Protein AF-A0A1T3WI12-F1 (afdb_monomer)

Structure (mmCIF, N/CA/C/O backbone):
data_AF-A0A1T3WI12-F1
#
_entry.id   AF-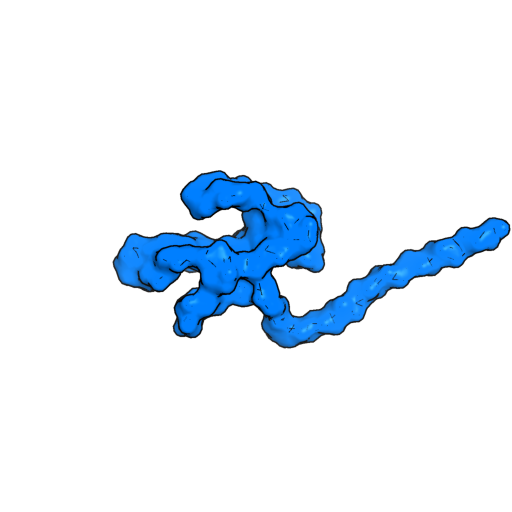A0A1T3WI12-F1
#
loop_
_atom_site.group_PDB
_atom_site.id
_atom_site.type_symbol
_atom_site.label_atom_id
_atom_site.label_alt_id
_atom_site.label_comp_id
_atom_site.label_asym_id
_atom_site.label_entity_id
_atom_site.label_seq_id
_atom_site.pdbx_PDB_ins_code
_atom_site.Cartn_x
_atom_site.Cartn_y
_atom_site.Cartn_z
_atom_site.occupancy
_atom_site.B_iso_or_equiv
_atom_site.auth_seq_id
_atom_site.auth_comp_id
_atom_site.auth_asym_id
_atom_site.auth_atom_id
_atom_site.pdbx_PDB_model_num
ATOM 1 N N . MET A 1 1 ? -38.888 -4.585 24.130 1.00 38.12 1 MET A N 1
ATOM 2 C CA . MET A 1 1 ? -37.425 -4.780 24.197 1.00 38.12 1 MET A CA 1
ATOM 3 C C . MET A 1 1 ? -37.040 -5.618 22.989 1.00 38.12 1 MET A C 1
ATOM 5 O O . MET A 1 1 ? -37.293 -6.812 22.998 1.00 38.12 1 MET A O 1
ATOM 9 N N . PHE A 1 2 ? -36.587 -4.986 21.904 1.00 45.09 2 PHE A N 1
ATOM 10 C CA . PHE A 1 2 ? -36.213 -5.691 20.675 1.00 45.09 2 PHE A CA 1
ATOM 11 C C . PHE A 1 2 ? -34.706 -5.936 20.707 1.00 45.09 2 PHE A C 1
ATOM 13 O O . PHE A 1 2 ? -33.923 -4.989 20.734 1.00 45.09 2 PHE A O 1
ATOM 20 N N . VAL A 1 3 ? -34.317 -7.207 20.780 1.00 48.16 3 VAL A N 1
ATOM 21 C CA . VAL A 1 3 ? -32.923 -7.643 20.677 1.00 48.16 3 VAL A CA 1
ATOM 22 C C . VAL A 1 3 ? -32.520 -7.501 19.213 1.00 48.16 3 VAL A C 1
ATOM 24 O O . VAL A 1 3 ? -32.959 -8.279 18.370 1.00 48.16 3 VAL A O 1
ATOM 27 N N . ALA A 1 4 ? -31.723 -6.480 18.901 1.00 50.47 4 ALA A N 1
ATOM 28 C CA . ALA A 1 4 ? -31.047 -6.387 17.617 1.00 50.47 4 ALA A CA 1
ATOM 29 C C . ALA A 1 4 ? -29.932 -7.441 17.610 1.00 50.47 4 ALA A C 1
ATOM 31 O O . ALA A 1 4 ? -28.904 -7.271 18.265 1.00 50.47 4 ALA A O 1
ATOM 32 N N . LEU A 1 5 ? -30.166 -8.565 16.928 1.00 50.72 5 LEU A N 1
ATOM 33 C CA . LEU A 1 5 ? -29.101 -9.510 16.624 1.00 50.72 5 LEU A CA 1
ATOM 34 C C . LEU A 1 5 ? -28.134 -8.824 15.661 1.00 50.72 5 LEU A C 1
ATOM 36 O O . LEU A 1 5 ? -28.472 -8.568 14.506 1.00 50.72 5 LEU A O 1
ATOM 40 N N . SER A 1 6 ? -26.938 -8.526 16.159 1.00 53.47 6 SER A N 1
ATOM 41 C CA . SER A 1 6 ? -25.781 -8.136 15.366 1.00 53.47 6 SER A CA 1
ATOM 42 C C . SER A 1 6 ? -25.477 -9.233 14.348 1.00 53.47 6 SER A C 1
ATOM 44 O O . SER A 1 6 ? -24.790 -10.209 14.647 1.00 53.47 6 SER A O 1
ATOM 46 N N . GLY A 1 7 ? -26.008 -9.082 13.138 1.00 41.62 7 GLY A N 1
ATOM 47 C CA . GLY A 1 7 ? -25.543 -9.819 11.976 1.00 41.62 7 GLY A CA 1
ATOM 48 C C . GLY A 1 7 ? -24.161 -9.299 11.616 1.00 41.62 7 GLY A C 1
ATOM 49 O O . GLY A 1 7 ? -24.041 -8.366 10.829 1.00 41.62 7 GLY A O 1
ATOM 50 N N . ALA A 1 8 ? -23.116 -9.876 12.211 1.00 44.84 8 ALA A N 1
ATOM 51 C CA . ALA A 1 8 ? -21.796 -9.830 11.608 1.00 44.84 8 ALA A CA 1
ATOM 52 C C . ALA A 1 8 ? -21.941 -10.521 10.252 1.00 44.84 8 ALA A C 1
ATOM 54 O O . ALA A 1 8 ? -22.044 -11.749 10.186 1.00 44.84 8 ALA A O 1
ATOM 55 N N . ALA A 1 9 ? -22.051 -9.721 9.193 1.00 40.00 9 ALA A N 1
ATOM 56 C CA . ALA A 1 9 ? -21.940 -10.203 7.836 1.00 40.00 9 ALA A CA 1
ATOM 57 C C . ALA A 1 9 ? -20.595 -10.929 7.747 1.00 40.00 9 ALA A C 1
ATOM 59 O O . ALA A 1 9 ? -19.536 -10.311 7.676 1.00 40.00 9 ALA A O 1
ATOM 60 N N . HIS A 1 10 ? -20.637 -12.258 7.814 1.00 41.25 10 HIS A N 1
ATOM 61 C CA . HIS A 1 10 ? -19.604 -13.082 7.220 1.00 41.25 10 HIS A CA 1
ATOM 62 C C . HIS A 1 10 ? -19.731 -12.836 5.721 1.00 41.25 10 HIS A C 1
ATOM 64 O O . HIS A 1 10 ? -20.431 -13.566 5.020 1.00 41.25 10 HIS A O 1
ATOM 70 N N . SER A 1 11 ? -19.114 -11.755 5.246 1.00 39.34 11 SER A N 1
ATOM 71 C CA . SER A 1 11 ? -18.763 -11.639 3.842 1.00 39.34 11 SER A CA 1
ATOM 72 C C . SER A 1 11 ? -17.852 -12.822 3.575 1.00 39.34 11 SER A C 1
ATOM 74 O O . SER A 1 11 ? -16.712 -12.863 4.037 1.00 39.34 11 SER A O 1
ATOM 76 N N . ALA A 1 12 ? -18.428 -13.848 2.953 1.00 41.00 12 ALA A N 1
ATOM 77 C CA . ALA A 1 12 ? -17.700 -14.971 2.409 1.00 41.00 12 ALA A CA 1
ATOM 78 C C . ALA A 1 12 ? -16.541 -14.381 1.609 1.00 41.00 12 ALA A C 1
ATOM 80 O O . ALA A 1 12 ? -16.770 -13.661 0.641 1.00 41.00 12 ALA A O 1
ATOM 81 N N . ALA A 1 13 ? -15.322 -14.594 2.102 1.00 36.91 13 ALA A N 1
ATOM 82 C CA . ALA A 1 13 ? -14.117 -14.156 1.437 1.00 36.91 13 ALA A CA 1
ATOM 83 C C . ALA A 1 13 ? -14.134 -14.749 0.028 1.00 36.91 13 ALA A C 1
ATOM 85 O O . ALA A 1 13 ? -13.961 -15.958 -0.146 1.00 36.91 13 ALA A O 1
ATOM 86 N N . ASP A 1 14 ? -14.368 -13.899 -0.970 1.00 40.78 14 ASP A N 1
ATOM 87 C CA . ASP A 1 14 ? -13.845 -14.146 -2.301 1.00 40.78 14 ASP A CA 1
ATOM 88 C C . ASP A 1 14 ? -12.366 -14.537 -2.119 1.00 40.78 14 ASP A C 1
ATOM 90 O O . ASP A 1 14 ? -11.654 -13.882 -1.349 1.00 40.78 14 ASP A O 1
ATOM 94 N N . PRO A 1 15 ? -11.878 -15.618 -2.751 1.00 53.53 15 PRO A N 1
ATOM 95 C CA . PRO A 1 15 ? -10.517 -16.113 -2.527 1.00 53.53 15 PRO A CA 1
ATOM 96 C C . PRO A 1 15 ? -9.435 -15.074 -2.871 1.00 53.53 15 PRO A C 1
ATOM 98 O O . PRO A 1 15 ? -8.278 -15.242 -2.489 1.00 53.53 15 PRO A O 1
ATOM 101 N N . PHE A 1 16 ? -9.819 -13.992 -3.553 1.00 63.12 16 PHE A N 1
ATOM 102 C CA . PHE A 1 16 ? -9.043 -12.779 -3.737 1.00 63.12 16 PHE A CA 1
ATOM 103 C C . PHE A 1 16 ? -9.939 -11.576 -3.441 1.00 63.12 16 PHE A C 1
ATOM 105 O O . PHE A 1 16 ? -10.901 -11.335 -4.164 1.00 63.12 16 PHE A O 1
ATOM 112 N N . ASP A 1 17 ? -9.625 -10.815 -2.393 1.00 75.75 17 ASP A N 1
ATOM 113 C CA . ASP A 1 17 ? -10.271 -9.527 -2.143 1.00 75.75 17 ASP A CA 1
ATOM 114 C C . ASP A 1 17 ? -10.073 -8.620 -3.379 1.00 75.75 17 ASP A C 1
ATOM 116 O O . ASP A 1 17 ? -8.924 -8.331 -3.737 1.00 75.75 17 ASP A O 1
ATOM 120 N N . PRO A 1 18 ? -11.153 -8.173 -4.051 1.00 83.69 18 PRO A N 1
ATOM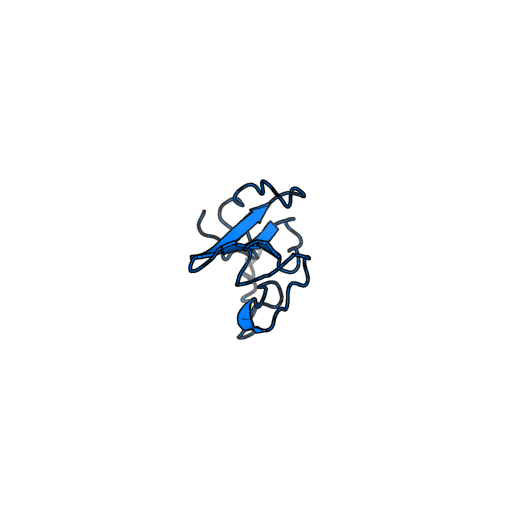 121 C CA . PRO A 1 18 ? -11.056 -7.387 -5.280 1.00 83.69 18 PRO A CA 1
ATOM 122 C C . PRO A 1 18 ? -10.421 -6.008 -5.056 1.00 83.69 18 PRO A C 1
ATOM 124 O O . PRO A 1 18 ? -10.041 -5.339 -6.014 1.00 83.69 18 PRO A O 1
ATOM 127 N N . HIS A 1 19 ? -10.278 -5.567 -3.807 1.00 89.81 19 HIS A N 1
ATOM 128 C CA . HIS A 1 19 ? -9.575 -4.343 -3.461 1.00 89.81 19 HIS A CA 1
ATOM 129 C C . HIS A 1 19 ? -8.060 -4.534 -3.374 1.00 89.81 19 HIS A C 1
ATOM 131 O O . HIS A 1 19 ? -7.342 -3.537 -3.375 1.00 89.81 19 HIS A O 1
ATOM 137 N N . VAL A 1 20 ? -7.542 -5.766 -3.304 1.00 90.38 20 VAL A N 1
ATOM 138 C CA . VAL A 1 20 ? -6.097 -6.022 -3.201 1.00 90.38 20 VAL A CA 1
ATOM 139 C C . VAL A 1 20 ? -5.449 -5.947 -4.589 1.00 90.38 20 VAL A C 1
ATOM 141 O O . VAL A 1 20 ? -5.775 -6.750 -5.460 1.00 90.38 20 VAL A O 1
ATOM 144 N N . PRO A 1 21 ? -4.490 -5.035 -4.822 1.00 88.75 21 PRO A N 1
ATOM 145 C CA . PRO A 1 21 ? -3.795 -4.931 -6.101 1.00 88.75 21 PRO A CA 1
ATOM 146 C C . PRO A 1 21 ? -2.894 -6.146 -6.365 1.00 88.75 21 PRO A C 1
ATOM 148 O O . PRO A 1 21 ? -2.336 -6.741 -5.442 1.00 88.75 21 PRO A O 1
ATOM 151 N N . ASN A 1 22 ? -2.677 -6.476 -7.642 1.00 85.88 22 ASN A N 1
ATOM 152 C CA . ASN A 1 22 ? -1.804 -7.577 -8.051 1.00 85.88 22 ASN A CA 1
ATOM 153 C C . ASN A 1 22 ? -0.605 -7.053 -8.844 1.00 85.88 22 ASN A C 1
ATOM 155 O O . ASN A 1 22 ? -0.651 -6.862 -10.061 1.00 85.88 22 ASN A O 1
ATOM 159 N N . VAL A 1 23 ? 0.508 -6.870 -8.136 1.00 84.56 23 VAL A N 1
ATOM 160 C CA . VAL A 1 23 ? 1.763 -6.390 -8.726 1.00 84.56 23 VAL A CA 1
ATOM 161 C C . VAL A 1 23 ? 2.363 -7.391 -9.711 1.00 84.56 23 VAL A C 1
ATOM 163 O O . VAL A 1 23 ? 2.967 -6.972 -10.691 1.00 84.56 23 VAL A O 1
ATOM 166 N N . GLY A 1 24 ? 2.152 -8.699 -9.520 1.00 79.50 24 GLY A N 1
ATOM 167 C CA . GLY A 1 24 ? 2.671 -9.746 -10.408 1.00 79.50 24 GLY A CA 1
ATOM 168 C C . GLY A 1 24 ? 2.052 -9.721 -11.808 1.00 79.50 24 GLY A C 1
ATOM 169 O O . GLY A 1 24 ? 2.714 -10.087 -12.776 1.00 79.50 24 GLY A O 1
ATOM 170 N N . THR A 1 25 ? 0.813 -9.241 -11.926 1.00 81.06 25 THR A N 1
ATOM 171 C CA . THR A 1 25 ? 0.111 -9.059 -13.208 1.00 81.06 25 THR A CA 1
ATOM 172 C C . THR A 1 25 ? 0.076 -7.600 -13.671 1.00 81.06 25 THR A C 1
ATOM 174 O O . THR A 1 25 ? -0.556 -7.302 -14.680 1.00 81.06 25 THR A O 1
ATOM 177 N N . GLY A 1 26 ? 0.712 -6.677 -12.937 1.00 78.56 26 GLY A N 1
ATOM 178 C CA . GLY A 1 26 ? 0.659 -5.236 -13.213 1.00 78.56 26 GLY A CA 1
ATOM 179 C C . GLY A 1 26 ? -0.725 -4.606 -13.005 1.00 78.56 26 GLY A C 1
ATOM 180 O O . GLY A 1 26 ? -1.023 -3.567 -13.589 1.00 78.56 26 GLY A O 1
ATOM 181 N N . TRP A 1 27 ? -1.591 -5.232 -12.205 1.00 84.56 27 TRP A N 1
ATOM 182 C CA . TRP A 1 27 ? -2.953 -4.768 -11.966 1.00 84.56 27 TRP A CA 1
ATOM 183 C C . TRP A 1 27 ? -3.018 -3.856 -10.733 1.00 84.56 27 TRP A C 1
ATOM 185 O O . TRP A 1 27 ? -3.015 -4.328 -9.595 1.00 84.56 27 TRP A O 1
ATOM 195 N N . CYS A 1 28 ? -3.079 -2.544 -10.983 1.00 89.38 28 CYS A N 1
ATOM 196 C CA . CYS A 1 28 ? -3.135 -1.481 -9.971 1.00 89.38 28 CYS A CA 1
ATOM 197 C C . CYS A 1 28 ? -4.391 -0.614 -10.183 1.00 89.38 28 CYS A C 1
ATOM 199 O O . CYS A 1 28 ? -4.295 0.478 -10.751 1.00 89.38 28 CYS A O 1
ATOM 201 N N . PRO A 1 29 ? -5.590 -1.094 -9.808 1.00 88.75 29 PRO A N 1
ATOM 202 C CA . PRO A 1 29 ? -6.852 -0.420 -10.123 1.00 88.75 29 PRO A CA 1
ATOM 203 C C . PRO A 1 29 ? -7.030 0.928 -9.403 1.00 88.75 29 PRO A C 1
ATOM 205 O O . PRO A 1 29 ? -7.730 1.798 -9.912 1.00 88.75 29 PRO A O 1
ATOM 208 N N . GLY A 1 30 ? -6.365 1.137 -8.261 1.00 87.50 30 GLY A N 1
ATOM 209 C CA . GLY A 1 30 ? -6.299 2.431 -7.568 1.00 87.50 30 GLY A CA 1
ATOM 210 C C . GLY A 1 30 ? -5.265 3.401 -8.146 1.00 87.50 30 GLY A C 1
ATOM 211 O O . GLY A 1 30 ? -5.094 4.505 -7.624 1.00 87.50 30 GLY A O 1
ATOM 212 N N . GLY A 1 31 ? -4.570 2.988 -9.208 1.00 85.31 31 GLY A N 1
ATOM 213 C CA . GLY A 1 31 ? -3.462 3.706 -9.821 1.00 85.31 31 GLY A CA 1
ATOM 214 C C . GLY A 1 31 ? -2.099 3.286 -9.272 1.00 85.31 31 GLY A C 1
ATOM 215 O O . GLY A 1 31 ? -1.972 2.594 -8.264 1.00 85.31 31 GLY A O 1
ATOM 216 N N . GLY A 1 32 ? -1.046 3.695 -9.968 1.00 83.06 32 GLY A N 1
ATOM 217 C CA . GLY A 1 32 ? 0.324 3.388 -9.579 1.00 83.06 32 GLY A CA 1
ATOM 218 C C . GLY A 1 32 ? 1.255 3.287 -10.771 1.00 83.06 32 GLY A C 1
ATOM 219 O O . GLY A 1 32 ? 0.831 3.016 -11.894 1.00 83.06 32 GLY A O 1
ATOM 220 N N . SER A 1 33 ? 2.540 3.502 -10.519 1.00 74.69 33 SER A N 1
ATOM 221 C CA . SER A 1 33 ? 3.609 3.219 -11.472 1.00 74.69 33 SER A CA 1
ATOM 222 C C . SER A 1 33 ? 4.381 1.998 -10.983 1.00 74.69 33 SER A C 1
ATOM 224 O O . SER A 1 33 ? 5.498 2.111 -10.481 1.00 74.69 33 SER A O 1
ATOM 226 N N . ALA A 1 34 ? 3.772 0.818 -11.082 1.00 66.31 34 ALA A N 1
ATOM 227 C CA . ALA A 1 34 ? 4.428 -0.428 -10.712 1.00 66.31 34 ALA A CA 1
ATOM 228 C C . ALA A 1 34 ? 5.539 -0.759 -11.719 1.00 66.31 34 ALA A C 1
ATOM 230 O O . ALA A 1 34 ? 5.298 -1.319 -12.784 1.00 66.31 34 ALA A O 1
ATOM 231 N N . SER A 1 35 ? 6.776 -0.395 -11.386 1.00 67.69 35 SER A N 1
ATOM 232 C CA . SER A 1 35 ? 7.968 -0.791 -12.133 1.00 67.69 35 SER A CA 1
ATOM 233 C C . SER A 1 35 ? 8.895 -1.578 -11.221 1.00 67.69 35 SER A C 1
ATOM 235 O O . SER A 1 35 ? 9.636 -0.999 -10.432 1.00 67.69 35 SER A O 1
ATOM 237 N N . PHE A 1 36 ? 8.907 -2.907 -11.359 1.00 61.88 36 PHE A N 1
ATOM 238 C CA . PHE A 1 36 ? 9.763 -3.794 -10.555 1.00 61.88 36 PHE A CA 1
ATOM 239 C C . PHE A 1 36 ? 11.251 -3.399 -10.565 1.00 61.88 36 PHE A C 1
ATOM 241 O O . PHE A 1 36 ? 11.954 -3.636 -9.586 1.00 61.88 36 PHE A O 1
ATOM 248 N N . ASN A 1 37 ? 11.726 -2.778 -11.651 1.00 64.50 37 ASN A N 1
ATOM 249 C CA . ASN A 1 37 ? 13.129 -2.386 -11.821 1.00 64.50 37 ASN A CA 1
ATOM 250 C C . ASN A 1 37 ? 13.456 -0.964 -11.338 1.00 64.50 37 ASN A C 1
ATOM 252 O O . ASN A 1 37 ? 14.610 -0.691 -11.023 1.00 64.50 37 ASN A O 1
ATOM 256 N N . PHE A 1 38 ? 12.471 -0.065 -11.286 1.00 67.50 38 PHE A N 1
ATOM 257 C CA . PHE A 1 38 ? 12.686 1.359 -10.982 1.00 67.50 38 PHE A CA 1
ATOM 258 C C . PHE A 1 38 ? 12.029 1.802 -9.671 1.00 67.50 38 PHE A C 1
ATOM 260 O O . PHE A 1 38 ? 12.228 2.931 -9.231 1.00 67.50 38 PHE A O 1
ATOM 267 N N . GLY A 1 39 ? 11.290 0.898 -9.028 1.00 79.00 39 GLY A N 1
ATOM 268 C CA . GLY A 1 39 ? 10.446 1.210 -7.890 1.00 79.00 39 GLY A CA 1
ATOM 269 C C . GLY A 1 39 ? 9.164 1.936 -8.292 1.00 79.00 39 GLY A C 1
ATOM 270 O O . GLY A 1 39 ? 8.919 2.223 -9.465 1.00 79.00 39 GLY A O 1
ATOM 271 N N . GLY A 1 40 ? 8.314 2.181 -7.303 1.00 87.44 40 GLY A N 1
ATOM 272 C CA . GLY A 1 40 ? 7.028 2.840 -7.466 1.00 87.44 40 GLY A CA 1
ATOM 273 C C . GLY A 1 40 ? 6.012 2.328 -6.459 1.00 87.44 40 GLY A C 1
ATOM 274 O O . GLY A 1 40 ? 6.372 1.791 -5.415 1.00 87.44 40 GLY A O 1
ATOM 275 N N . TRP A 1 41 ? 4.738 2.474 -6.795 1.00 88.50 41 TRP A N 1
ATOM 276 C CA . TRP A 1 41 ? 3.646 1.986 -5.968 1.00 88.50 41 TRP A CA 1
ATOM 277 C C . TRP A 1 41 ? 2.547 1.358 -6.816 1.00 88.50 41 TRP A C 1
ATOM 279 O O . TRP A 1 41 ? 2.472 1.583 -8.028 1.00 88.50 41 TRP A O 1
ATOM 289 N N . CYS A 1 42 ? 1.702 0.564 -6.171 1.00 89.69 42 CYS A N 1
ATOM 290 C CA . CYS A 1 42 ? 0.524 -0.041 -6.777 1.00 89.69 42 CYS A CA 1
ATOM 291 C C . CYS A 1 42 ? -0.618 0.002 -5.764 1.00 89.69 42 CYS A C 1
ATOM 293 O O . CYS A 1 42 ? -0.545 -0.653 -4.722 1.00 89.69 42 CYS A O 1
ATOM 295 N N . ASP A 1 43 ? -1.642 0.797 -6.063 1.00 91.75 43 ASP A N 1
ATOM 296 C CA . ASP A 1 43 ? -2.821 0.947 -5.220 1.00 91.75 43 ASP A CA 1
ATOM 297 C C . ASP A 1 43 ? -3.950 0.014 -5.661 1.00 91.75 43 ASP A C 1
ATOM 299 O O . ASP A 1 43 ? -4.211 -0.203 -6.851 1.00 91.75 43 ASP A O 1
ATOM 303 N N . GLY A 1 44 ? -4.649 -0.500 -4.658 1.00 91.75 44 GLY A N 1
ATOM 304 C CA . GLY A 1 44 ? -5.895 -1.234 -4.781 1.00 91.75 44 GLY A CA 1
ATOM 305 C C . GLY A 1 44 ? -7.122 -0.349 -4.958 1.00 91.75 44 GLY A C 1
ATOM 306 O O . GLY A 1 44 ? -7.041 0.880 -4.900 1.00 91.75 44 GLY A O 1
ATOM 307 N N . ILE A 1 45 ? -8.282 -0.980 -5.132 1.00 92.31 45 ILE A N 1
ATOM 308 C CA . ILE A 1 45 ? -9.562 -0.263 -5.147 1.00 92.31 45 ILE A CA 1
ATOM 309 C C . ILE A 1 45 ? -9.806 0.298 -3.738 1.00 92.31 45 ILE A C 1
ATOM 311 O O . ILE A 1 45 ? -9.718 -0.459 -2.769 1.00 92.31 45 ILE A O 1
ATOM 315 N N . PRO A 1 46 ? -10.126 1.592 -3.583 1.00 91.06 46 PRO A N 1
ATOM 316 C CA . PRO A 1 46 ? -10.509 2.134 -2.288 1.00 91.06 46 PRO A CA 1
ATOM 317 C C . PRO A 1 46 ? -11.738 1.431 -1.716 1.00 91.06 46 PRO A C 1
ATOM 319 O O . PRO A 1 46 ? -12.693 1.140 -2.435 1.00 91.06 46 PRO A O 1
ATOM 322 N N . TYR A 1 47 ? -11.705 1.162 -0.420 1.00 91.00 47 TYR A N 1
ATOM 323 C CA . TYR A 1 47 ? -12.877 0.760 0.343 1.00 91.00 47 TYR A CA 1
ATOM 324 C C . TYR A 1 47 ? -13.745 1.987 0.652 1.00 91.00 47 TYR A C 1
ATOM 326 O O . TYR 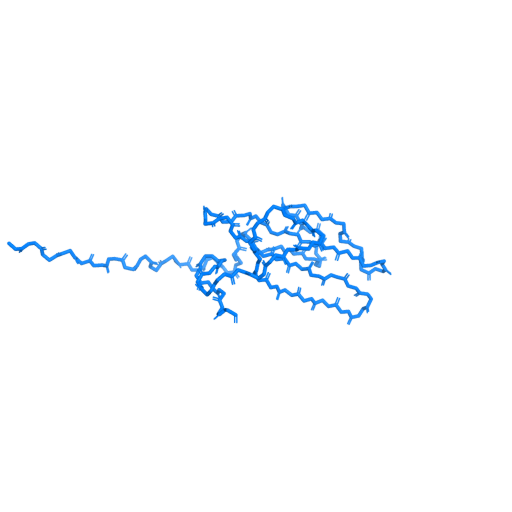A 1 47 ? -13.292 3.133 0.577 1.00 91.00 47 TYR A O 1
ATOM 334 N N . GLU A 1 48 ? -14.999 1.751 1.038 1.00 90.31 48 GLU A N 1
ATOM 335 C CA . GLU A 1 48 ? -15.951 2.815 1.397 1.00 90.31 48 GLU A CA 1
ATOM 336 C C . GLU A 1 48 ? -15.504 3.642 2.614 1.00 90.31 48 GLU A C 1
ATOM 338 O O . GLU A 1 48 ? -15.877 4.804 2.748 1.00 90.31 48 GLU A O 1
ATOM 343 N N . ASP A 1 49 ? -14.665 3.066 3.479 1.00 87.81 49 ASP A N 1
ATOM 344 C CA . ASP A 1 49 ? -14.058 3.742 4.632 1.00 87.81 49 ASP A CA 1
ATOM 345 C C . ASP A 1 49 ? -12.904 4.696 4.245 1.00 87.81 49 ASP A C 1
ATOM 347 O O . ASP A 1 49 ? -12.280 5.309 5.114 1.00 87.81 49 ASP A O 1
ATOM 351 N N . GLY A 1 50 ? -12.604 4.828 2.946 1.00 88.50 50 GLY A N 1
ATOM 352 C CA . GLY A 1 50 ? -11.524 5.664 2.421 1.00 88.50 50 GLY A CA 1
ATOM 353 C C . GLY A 1 50 ? -10.128 5.066 2.608 1.00 88.50 50 GLY A C 1
ATOM 354 O O . GLY A 1 50 ? -9.124 5.743 2.364 1.00 88.50 50 GLY A O 1
ATOM 355 N N . THR A 1 51 ? -10.038 3.815 3.056 1.00 93.44 51 THR A N 1
ATOM 356 C CA . THR A 1 51 ? -8.781 3.069 3.112 1.00 93.44 51 THR A CA 1
ATOM 357 C C . THR A 1 51 ? -8.550 2.292 1.823 1.00 93.44 51 THR A C 1
ATOM 359 O O . THR A 1 51 ? -9.450 2.113 1.002 1.00 93.44 51 THR A O 1
ATOM 362 N N . ARG A 1 52 ? -7.317 1.843 1.605 1.00 93.06 52 ARG A N 1
ATOM 363 C CA . ARG A 1 52 ? -6.950 1.006 0.459 1.00 93.06 52 ARG A CA 1
ATOM 364 C C . ARG A 1 52 ? -5.667 0.250 0.711 1.00 93.06 52 ARG A C 1
ATOM 366 O O . ARG A 1 52 ? -4.811 0.685 1.481 1.00 93.06 52 ARG A O 1
ATOM 373 N N . TRP A 1 53 ? -5.520 -0.853 -0.005 1.00 92.75 53 TRP A N 1
ATOM 374 C CA . TRP A 1 53 ? -4.262 -1.572 -0.076 1.00 92.75 53 TRP A CA 1
ATOM 375 C C . TRP A 1 53 ? -3.247 -0.814 -0.923 1.00 92.75 53 TRP A C 1
ATOM 377 O O . TRP A 1 53 ? -3.562 -0.363 -2.024 1.00 92.75 53 TRP A O 1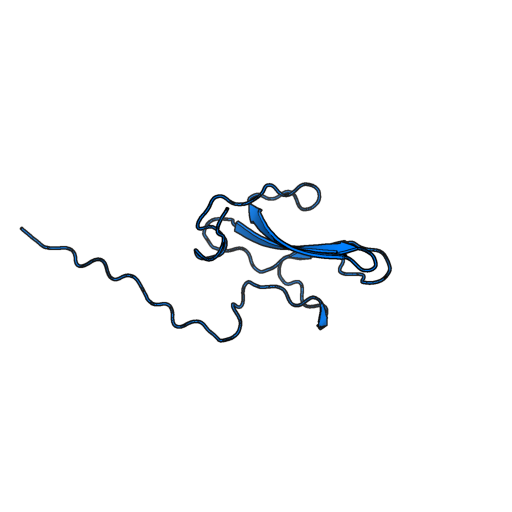
ATOM 387 N N . HIS A 1 54 ? -2.027 -0.716 -0.410 1.00 91.81 54 HIS A N 1
ATOM 388 C CA . HIS A 1 54 ? -0.909 -0.041 -1.047 1.00 91.81 54 HIS A CA 1
ATOM 389 C C . HIS A 1 54 ? 0.309 -0.956 -1.056 1.00 91.81 54 HIS A C 1
ATOM 391 O O . HIS A 1 54 ? 0.724 -1.463 -0.009 1.00 91.81 54 HIS A O 1
ATOM 397 N N . TYR A 1 55 ? 0.888 -1.159 -2.236 1.00 90.81 55 TYR A N 1
ATOM 398 C CA . TYR A 1 55 ? 2.226 -1.718 -2.367 1.00 90.81 55 TYR A CA 1
ATOM 399 C C . TYR A 1 55 ? 3.255 -0.610 -2.516 1.00 90.81 55 TYR A C 1
ATOM 401 O O . TYR A 1 55 ? 3.206 0.117 -3.505 1.00 90.81 55 TYR A O 1
ATOM 409 N N . ASP A 1 56 ? 4.246 -0.588 -1.628 1.00 89.06 56 ASP A N 1
ATOM 410 C CA . ASP A 1 56 ? 5.541 0.015 -1.938 1.00 89.06 56 ASP A CA 1
ATOM 411 C C . ASP A 1 56 ? 6.364 -0.986 -2.742 1.00 89.06 56 ASP A C 1
ATOM 413 O O . ASP A 1 56 ? 6.561 -2.128 -2.312 1.00 89.06 56 ASP A O 1
ATOM 417 N N . LEU A 1 57 ? 6.866 -0.552 -3.893 1.00 88.00 57 LEU A N 1
ATOM 418 C CA . LEU A 1 57 ? 7.722 -1.338 -4.765 1.00 88.00 57 LEU A CA 1
ATOM 419 C C . LEU A 1 57 ? 9.088 -0.669 -4.857 1.00 88.00 57 LEU A C 1
ATOM 421 O O . LEU A 1 57 ? 9.214 0.500 -5.210 1.00 88.00 57 LEU A O 1
ATOM 425 N N . ALA A 1 58 ? 10.133 -1.435 -4.590 1.00 84.81 58 ALA A N 1
ATOM 426 C CA . ALA A 1 58 ? 11.512 -1.057 -4.842 1.00 84.81 58 ALA A CA 1
ATOM 427 C C . ALA A 1 58 ? 12.298 -2.296 -5.298 1.00 84.81 58 ALA A C 1
ATOM 429 O O . ALA A 1 58 ? 11.834 -3.429 -5.121 1.00 84.81 58 ALA A O 1
ATOM 430 N N . PRO A 1 59 ? 13.490 -2.133 -5.895 1.00 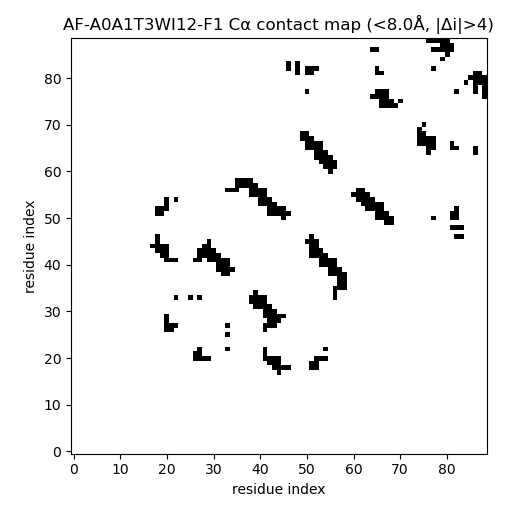81.75 59 PRO A N 1
ATOM 431 C CA . PRO A 1 59 ? 14.313 -3.272 -6.280 1.00 81.75 59 PRO A CA 1
ATOM 432 C C . PRO A 1 59 ? 14.530 -4.225 -5.092 1.00 81.75 59 PRO A C 1
ATOM 434 O O . PRO A 1 59 ? 15.162 -3.873 -4.099 1.00 81.75 59 PRO A O 1
ATOM 437 N N . ARG A 1 60 ? 13.988 -5.445 -5.201 1.00 82.81 60 ARG A N 1
ATOM 438 C CA . ARG A 1 60 ? 13.993 -6.502 -4.164 1.00 82.81 60 ARG A CA 1
ATOM 439 C C . ARG A 1 60 ? 13.225 -6.197 -2.872 1.00 82.81 60 ARG A C 1
ATOM 441 O O . ARG A 1 60 ? 13.413 -6.905 -1.885 1.00 82.81 60 ARG A O 1
ATOM 448 N N . PHE A 1 61 ? 12.347 -5.203 -2.876 1.00 83.88 61 PHE A N 1
ATOM 449 C CA . PHE A 1 61 ? 11.488 -4.888 -1.741 1.00 83.88 61 PHE A CA 1
ATOM 450 C C . PHE A 1 61 ? 10.055 -4.661 -2.212 1.00 83.88 61 PHE A C 1
ATOM 452 O O . PHE A 1 61 ? 9.799 -3.874 -3.120 1.00 83.88 61 PHE A O 1
ATOM 459 N N . MET A 1 62 ? 9.120 -5.371 -1.590 1.00 86.88 62 MET A N 1
ATOM 460 C CA . MET A 1 62 ? 7.692 -5.196 -1.814 1.00 86.88 62 MET A CA 1
ATOM 461 C C . MET A 1 62 ? 7.012 -5.229 -0.458 1.00 86.88 62 MET A C 1
ATOM 463 O O . MET A 1 62 ? 7.196 -6.186 0.297 1.00 86.88 62 MET A O 1
ATOM 467 N N . LYS A 1 63 ? 6.234 -4.200 -0.146 1.00 89.25 63 LYS A N 1
ATOM 468 C CA . LYS A 1 63 ? 5.494 -4.125 1.112 1.00 89.25 63 LYS A CA 1
ATOM 469 C C . LYS A 1 63 ? 4.043 -3.809 0.817 1.00 89.25 63 LYS A C 1
ATOM 471 O O . LYS A 1 63 ? 3.755 -2.720 0.345 1.00 89.25 63 LYS A O 1
ATOM 476 N N . LEU A 1 64 ? 3.160 -4.750 1.136 1.00 90.12 64 LEU A N 1
ATOM 477 C CA . LEU A 1 64 ? 1.721 -4.520 1.181 1.00 90.12 64 LEU A CA 1
ATOM 478 C C . LEU A 1 64 ? 1.343 -3.961 2.551 1.00 90.12 64 LEU A C 1
ATOM 480 O O . LEU A 1 64 ? 1.723 -4.529 3.576 1.00 90.12 64 LEU A O 1
ATOM 484 N N . TRP A 1 65 ? 0.585 -2.876 2.578 1.00 92.06 65 TRP A N 1
ATOM 485 C CA . TRP A 1 65 ? 0.037 -2.311 3.805 1.00 92.06 65 TRP A CA 1
ATOM 486 C C . TRP A 1 65 ? -1.243 -1.533 3.524 1.00 92.06 65 TRP A C 1
ATOM 488 O O . TRP A 1 65 ? -1.524 -1.170 2.381 1.00 92.06 65 TRP A O 1
ATOM 498 N N . CYS A 1 66 ? -2.047 -1.330 4.565 1.00 94.06 66 CYS A N 1
ATOM 499 C CA . CYS A 1 66 ? -3.271 -0.557 4.452 1.00 94.06 66 CYS A CA 1
ATOM 500 C C . CYS A 1 66 ? -2.986 0.912 4.729 1.00 94.06 66 CYS A C 1
ATOM 502 O O . CYS A 1 66 ? -2.377 1.263 5.745 1.00 94.06 66 CYS A O 1
ATOM 504 N N . VAL A 1 67 ? -3.466 1.770 3.841 1.00 94.69 67 VAL A N 1
ATOM 505 C CA . VAL A 1 67 ? -3.278 3.211 3.944 1.00 94.69 67 VAL A CA 1
ATOM 506 C C . VAL A 1 67 ? -4.600 3.951 3.889 1.00 94.69 67 VAL A C 1
ATOM 508 O O . VAL A 1 67 ? -5.599 3.440 3.383 1.00 94.69 67 VAL A O 1
ATOM 511 N N . THR A 1 68 ? -4.597 5.175 4.397 1.00 92.62 68 THR A N 1
ATOM 512 C CA . THR A 1 68 ? -5.722 6.105 4.341 1.00 92.62 68 THR A CA 1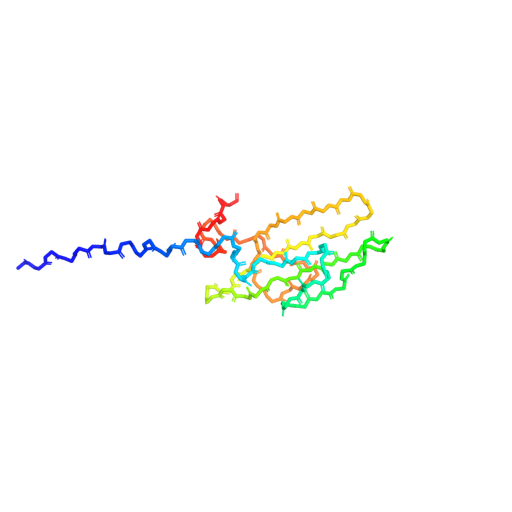
ATOM 513 C C . THR A 1 68 ? -5.282 7.452 3.773 1.00 92.62 68 THR A C 1
ATOM 515 O O . THR A 1 68 ? -4.105 7.829 3.828 1.00 92.62 68 THR A O 1
ATOM 518 N N . GLY A 1 69 ? -6.247 8.180 3.217 1.00 83.38 69 GLY A N 1
ATOM 519 C CA . GLY A 1 69 ? -6.048 9.496 2.632 1.00 83.38 69 GLY A CA 1
ATOM 520 C C . GLY A 1 69 ? -5.646 9.478 1.156 1.00 83.38 69 GLY A C 1
ATOM 521 O O . GLY A 1 69 ? -5.285 8.459 0.557 1.00 83.38 69 GLY A O 1
ATOM 522 N N . GLU A 1 70 ? -5.704 10.669 0.566 1.00 76.44 70 GLU A N 1
ATOM 523 C CA . GLU A 1 70 ? -5.566 10.873 -0.879 1.00 76.44 70 GLU A CA 1
ATOM 524 C C . GLU A 1 70 ? -4.111 10.866 -1.364 1.00 76.44 70 GLU A C 1
ATOM 526 O O . GLU A 1 70 ? -3.846 10.554 -2.531 1.00 76.44 70 GLU A O 1
ATOM 531 N N . SER A 1 71 ? -3.167 11.178 -0.466 1.00 75.56 71 SER A N 1
ATOM 532 C CA . SER A 1 71 ? -1.734 11.247 -0.762 1.00 75.56 71 SER A CA 1
ATOM 533 C C . SER A 1 71 ? -1.226 9.902 -1.276 1.00 75.56 71 SER A C 1
ATOM 535 O O . SER A 1 71 ? -1.356 8.874 -0.617 1.00 75.56 71 SER A O 1
ATOM 537 N N . LYS A 1 72 ? -0.658 9.917 -2.481 1.00 69.12 72 LYS A N 1
ATOM 538 C CA . LYS A 1 72 ? -0.060 8.740 -3.130 1.00 69.12 72 LYS A CA 1
ATOM 539 C C . LYS A 1 72 ? 1.429 8.592 -2.797 1.00 69.12 72 LYS A C 1
ATOM 541 O O . LYS A 1 72 ? 1.954 7.493 -2.842 1.00 69.12 72 LYS A O 1
ATOM 546 N N . ILE A 1 73 ? 2.091 9.705 -2.470 1.00 71.25 73 ILE A N 1
ATOM 547 C CA . ILE A 1 73 ? 3.543 9.781 -2.228 1.00 71.25 73 ILE A CA 1
ATOM 548 C C . ILE A 1 73 ? 3.865 9.542 -0.751 1.00 71.25 73 ILE A C 1
ATOM 550 O O . ILE A 1 73 ? 4.835 8.873 -0.418 1.00 71.25 73 ILE A O 1
ATOM 554 N N . PHE A 1 74 ? 3.037 10.093 0.134 1.00 80.19 74 PHE A N 1
ATOM 555 C CA . PHE A 1 74 ? 3.174 9.941 1.580 1.00 80.19 74 PHE A CA 1
ATOM 556 C C . PHE A 1 74 ? 1.831 9.499 2.161 1.00 80.19 74 PHE A C 1
ATOM 558 O O . PHE A 1 74 ? 1.136 10.317 2.775 1.00 80.19 74 PHE A O 1
ATOM 565 N N . PRO A 1 75 ? 1.398 8.261 1.877 1.00 84.62 75 PRO A N 1
ATOM 566 C CA . PRO A 1 75 ? 0.165 7.739 2.435 1.00 84.62 75 PRO A CA 1
ATOM 567 C C . PRO A 1 75 ? 0.318 7.502 3.945 1.00 84.62 75 PRO A C 1
ATOM 569 O O . PRO A 1 75 ? 1.366 7.060 4.422 1.00 84.62 75 PRO A O 1
ATOM 572 N N . ALA A 1 76 ? -0.729 7.808 4.712 1.00 90.62 76 ALA A N 1
ATOM 573 C CA . ALA A 1 76 ? -0.751 7.523 6.143 1.00 90.62 76 ALA A CA 1
ATOM 574 C C . ALA A 1 76 ? -1.195 6.069 6.379 1.00 90.62 76 ALA A C 1
ATOM 576 O O . ALA A 1 76 ? -2.079 5.600 5.658 1.00 90.62 76 ALA A O 1
ATOM 577 N N . PRO A 1 77 ? -0.651 5.356 7.384 1.00 92.00 77 PRO A N 1
ATOM 578 C CA . PRO A 1 77 ? -1.185 4.058 7.782 1.00 92.00 77 PRO A CA 1
ATOM 579 C C . PRO A 1 77 ? -2.669 4.173 8.139 1.00 92.00 77 PRO A C 1
ATOM 581 O O . PRO A 1 77 ? -3.078 5.112 8.827 1.00 92.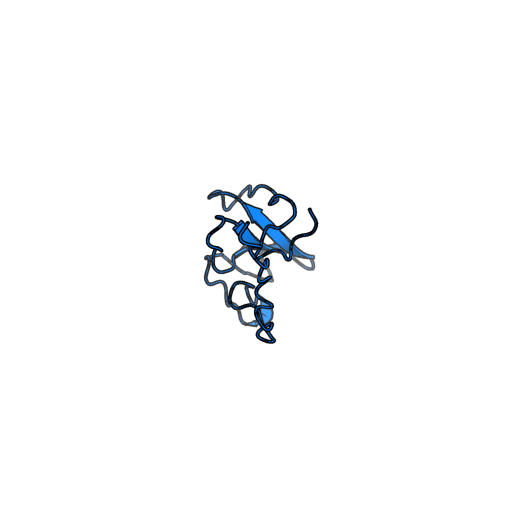00 77 PRO A O 1
ATOM 584 N N . ALA A 1 78 ? -3.476 3.218 7.685 1.00 93.56 78 ALA A N 1
ATOM 585 C CA . ALA A 1 78 ? -4.872 3.149 8.087 1.00 93.56 78 ALA A CA 1
ATOM 586 C C . ALA A 1 78 ? -5.000 2.798 9.585 1.00 93.56 78 ALA A C 1
ATOM 588 O O . ALA A 1 78 ? -4.141 2.101 10.138 1.00 93.56 78 ALA A O 1
ATOM 589 N N . PRO A 1 79 ? -6.076 3.235 10.264 1.00 90.12 79 PRO A N 1
ATOM 590 C CA . PRO A 1 79 ? -6.391 2.748 11.601 1.00 90.12 79 PRO A CA 1
ATOM 591 C C . PRO A 1 79 ? -6.706 1.248 11.571 1.00 90.12 79 PRO A C 1
ATOM 593 O O . PRO A 1 79 ? -7.111 0.695 10.545 1.00 90.12 79 PRO A O 1
ATOM 596 N N . ARG A 1 80 ? -6.556 0.581 12.720 1.00 90.88 80 ARG A N 1
ATOM 597 C CA . ARG A 1 80 ? -6.948 -0.825 12.878 1.00 90.88 80 ARG A CA 1
ATOM 598 C C . ARG A 1 80 ? -8.410 -1.018 12.463 1.00 90.88 80 ARG A C 1
ATOM 600 O O . ARG A 1 80 ? -9.278 -0.265 12.896 1.00 90.88 80 ARG A O 1
ATOM 607 N N . GLY A 1 81 ? -8.663 -2.044 11.656 1.00 89.12 81 GLY A N 1
ATOM 608 C CA . GLY A 1 81 ? -9.962 -2.288 11.030 1.00 89.12 81 GLY A CA 1
ATOM 609 C C . GLY A 1 81 ? -10.128 -1.649 9.647 1.00 89.12 81 GLY A C 1
ATOM 610 O O . GLY A 1 81 ? -11.171 -1.840 9.033 1.00 89.12 81 GLY A O 1
ATOM 611 N 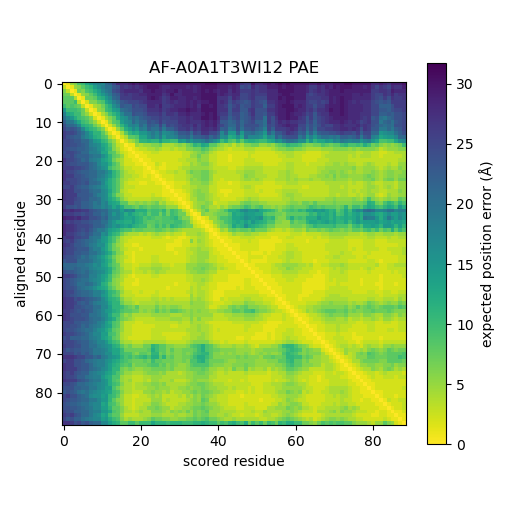N . GLY A 1 82 ? -9.118 -0.942 9.133 1.00 90.50 82 GLY A N 1
ATOM 612 C CA . GLY A 1 82 ? -9.074 -0.527 7.731 1.00 90.50 82 GLY A CA 1
ATOM 613 C C . GLY A 1 82 ? -8.935 -1.707 6.764 1.00 90.50 82 GLY A C 1
ATOM 614 O O . GLY A 1 82 ? -8.714 -2.853 7.166 1.00 90.50 82 GLY A O 1
ATOM 615 N N . CYS A 1 83 ? -9.042 -1.413 5.474 1.00 91.50 83 CYS A N 1
ATOM 616 C CA . CYS A 1 83 ? -9.005 -2.376 4.382 1.00 91.50 83 CYS A CA 1
ATOM 617 C C . CYS A 1 83 ? -10.023 -3.506 4.564 1.00 91.50 83 CYS A C 1
ATOM 619 O O . CYS A 1 83 ? -9.670 -4.683 4.697 1.00 91.50 83 CYS A O 1
ATOM 621 N N . GLY A 1 84 ? -11.295 -3.115 4.678 1.00 87.69 84 GLY A N 1
ATOM 622 C CA . GLY A 1 84 ? -12.408 -4.047 4.862 1.00 87.69 84 GLY A CA 1
ATOM 623 C C . GLY A 1 84 ? -12.370 -4.807 6.192 1.00 87.69 84 GLY A C 1
ATOM 624 O O . GLY A 1 84 ? -12.917 -5.902 6.281 1.00 87.69 84 GLY A O 1
ATOM 625 N N . GLY A 1 85 ? -11.701 -4.273 7.221 1.00 88.12 85 GLY A N 1
ATOM 626 C CA . GLY A 1 85 ? -11.544 -4.938 8.519 1.00 88.12 85 GLY A CA 1
ATOM 627 C C . GLY A 1 85 ? -10.279 -5.786 8.663 1.00 88.12 85 GLY A C 1
ATOM 628 O O . GLY A 1 85 ? -9.994 -6.256 9.765 1.00 88.12 85 GLY A O 1
ATOM 629 N N . SER A 1 86 ? -9.504 -5.969 7.592 1.00 87.69 86 SER A N 1
ATOM 630 C CA . SER A 1 86 ? -8.356 -6.888 7.576 1.00 87.69 86 SER A CA 1
ATOM 631 C C . SER A 1 86 ? -7.067 -6.284 8.143 1.00 87.69 86 SER A C 1
ATOM 633 O O . SER A 1 86 ? -6.143 -7.020 8.488 1.00 87.69 86 SER A O 1
ATOM 635 N N . TRP A 1 87 ? -6.970 -4.954 8.248 1.00 88.75 87 TRP A N 1
ATOM 636 C CA . TRP A 1 87 ? -5.760 -4.283 8.719 1.00 88.75 87 TRP A CA 1
ATOM 637 C C . TRP A 1 87 ? -5.622 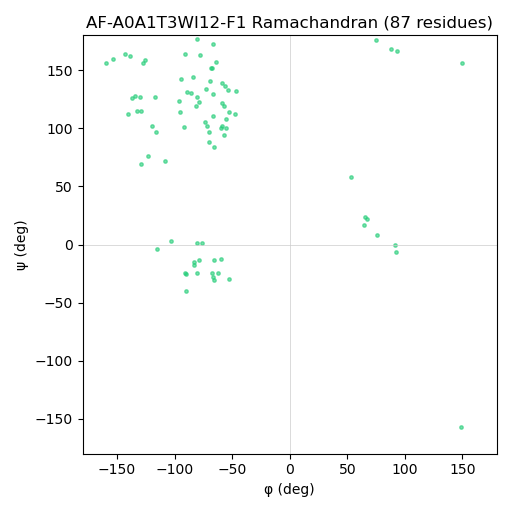-4.317 10.254 1.00 88.75 87 TRP A C 1
ATOM 639 O O . TRP A 1 87 ? -6.488 -3.789 10.962 1.00 88.75 87 TRP A O 1
ATOM 649 N N . PRO A 1 88 ? -4.523 -4.870 10.802 1.00 86.00 88 PRO A N 1
ATOM 650 C CA . PRO A 1 88 ? -4.333 -4.979 12.248 1.00 86.00 88 PRO A CA 1
ATOM 651 C C . PRO A 1 88 ? -3.871 -3.683 12.936 1.00 86.00 88 PRO A C 1
ATOM 653 O O . PRO A 1 88 ? -3.982 -3.609 14.163 1.00 86.00 88 PRO A O 1
ATOM 656 N N . GLY A 1 89 ? -3.423 -2.669 12.184 1.00 81.25 89 GLY A N 1
ATOM 657 C CA . GLY A 1 89 ? -2.787 -1.457 12.724 1.00 81.25 89 GLY A CA 1
ATOM 658 C C . GLY A 1 89 ? -1.277 -1.486 12.567 1.00 81.25 89 GLY A C 1
ATOM 659 O O . GLY A 1 89 ? -0.652 -2.358 13.207 1.00 81.25 89 GLY A O 1
#

Mean predicted aligned error: 9.55 Å

Radius of gyration: 15.3 Å; Cα contacts (8 Å, |Δi|>4): 172; chains: 1; bounding box: 52×27×37 Å

Nearest PDB structures (foldseek):
  4rjf-assembly3_E  TM=5.206E-01  e=8.993E+00  Homo sapiens
  5e6u-assembly1_A  TM=3.815E-01  e=4.850E+00  Homo sapiens

pLDDT: mean 78.17, std 17.03, range [36.91, 94.69]

Sequence (89 aa):
MFVALSGAAHSAADPFDPHVPNVGTGWCPGGGSASFNFGGWCDGIPYEDGTRWHYDLAPRFMKLWCVTGESKIFPAPAPRGGCGGSWPG

Organism: NCBI:txid1801

Solvent-accessible surface area (backbone atoms only — not comparable to full-atom values): 5309 Å² total; per-residue (Å²): 138,84,82,79,77,81,74,76,77,77,71,74,74,57,96,64,61,84,35,57,46,40,77,93,78,71,43,32,80,52,40,62,55,76,34,74,85,77,22,42,30,30,20,8,38,67,41,97,88,53,16,20,34,36,32,47,37,36,73,97,44,76,45,80,46,46,25,29,67,87,49,84,90,72,54,41,73,28,61,61,48,27,48,91,52,72,32,84,98

Foldseek 3Di:
DDDDPPPPPPPPDPVDDQQAADLVVPGQPVDKDNDLADWIKGWGDADPVQKGWMWTHDNVDIDTAIFHDDDRPDTHGDPQLPPVNPHRD

Secondary structure (DSSP, 8-state):
--------------SS-TTS-BGGGTB-TT-----TTT-EEEE-PPPTTSEEEEEEEETTEEEEEEEESS-SSSPEEPPTTTTTTT---